Protein AF-A0A2N3PKY1-F1 (afdb_monomer)

Sequence (83 aa):
MKQKIKKLSYKIPLKSSLFKKGSIEVSTFDIPGQSGKDKGAISIKVSVDDTLRDTTQNEQFIMIPRKQIKALRKALKKISKKL

Organism: NCBI:txid157268

Nearest PDB structures (foldseek):
  7o5y-assembly1_B  TM=5.604E-01  e=8.584E-01  Streptococcus sanguinis
  6xzr-assembly1_DP1  TM=3.294E-01  e=5.726E+00  Influenza C virus (C/Johannesburg/1/66)

Secondary structure (DSSP, 8-state):
-------SEEEEEE--SS-S-EEEEEEEEEPTT--GGGSEEEEEEEEE---SS-TTSSEEEEEEETTTHHHHHHHHHHHTTT-

Foldseek 3Di:
DDPPPDPQKDKDWDDDPQAPTKIWIKGKDFDPPDDDPFRIKIKIWIATDDPDPDPPPRIDIDIGTPVCVVVVVVVVVVVVVVD

Solvent-accessible surface area (backbone atoms only — not comparable to full-atom values): 5064 Å² total; per-residue (Å²): 133,86,80,78,78,74,75,54,58,50,76,46,78,49,86,56,96,89,39,90,44,32,33,40,38,39,33,57,48,73,47,86,96,51,70,74,92,60,16,37,30,35,40,41,36,40,41,45,53,68,94,63,90,64,93,86,63,46,63,46,79,44,80,42,51,49,79,49,50,65,56,51,53,55,5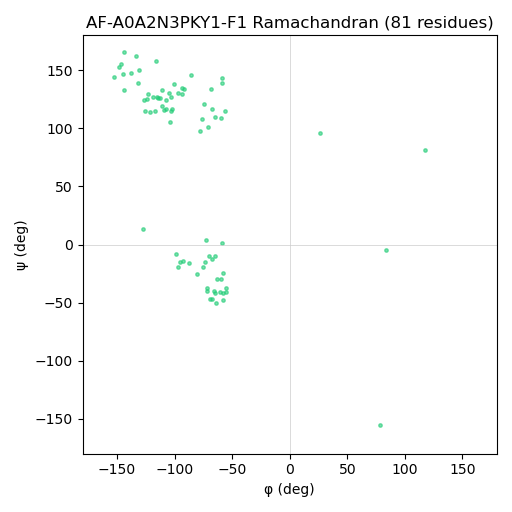3,51,56,56,52,68,72,73,108

pLDDT: mean 76.28, std 13.43, range [43.88, 93.5]

Mean predicted aligned error: 9.86 Å

Structure (mmCIF, N/CA/C/O backbone):
data_AF-A0A2N3PKY1-F1
#
_entry.id   AF-A0A2N3PKY1-F1
#
loop_
_atom_site.group_PDB
_atom_site.id
_atom_site.type_symbol
_atom_site.label_atom_id
_atom_site.label_alt_id
_atom_site.label_comp_id
_atom_site.label_asym_id
_atom_site.label_entity_id
_atom_site.label_seq_id
_atom_site.pdbx_PDB_ins_code
_atom_site.Cartn_x
_atom_site.Cartn_y
_atom_site.Cartn_z
_atom_site.occupancy
_atom_site.B_iso_or_equiv
_atom_site.auth_seq_id
_atom_site.auth_comp_id
_atom_site.auth_asym_id
_atom_site.auth_atom_id
_atom_site.pdbx_PDB_model_num
ATOM 1 N N . MET A 1 1 ? -5.448 -26.816 19.293 1.00 43.88 1 MET A N 1
ATOM 2 C CA . MET A 1 1 ? -5.936 -25.646 18.522 1.00 43.88 1 MET A CA 1
ATOM 3 C C . MET A 1 1 ? -4.818 -25.147 17.609 1.00 43.88 1 MET A C 1
ATOM 5 O O . MET A 1 1 ? -3.745 -24.857 18.115 1.00 43.88 1 MET A O 1
ATOM 9 N N . LYS A 1 2 ? -5.011 -25.087 16.281 1.00 47.91 2 LYS A N 1
ATOM 10 C CA . LYS A 1 2 ? -3.983 -24.570 15.352 1.00 47.91 2 LYS A CA 1
ATOM 11 C C . LYS A 1 2 ? -3.946 -23.038 15.445 1.00 47.91 2 LYS A C 1
ATOM 13 O O . LYS A 1 2 ? -4.881 -22.384 14.985 1.00 47.91 2 LYS A O 1
ATOM 18 N N . GLN A 1 3 ? -2.900 -22.461 16.039 1.00 46.91 3 GLN A N 1
ATOM 19 C CA . GLN A 1 3 ? -2.675 -21.015 15.981 1.00 46.91 3 GLN A CA 1
ATOM 20 C C . GLN A 1 3 ? -2.391 -20.625 14.523 1.00 46.91 3 GLN A C 1
ATOM 22 O O . GLN A 1 3 ? -1.357 -20.973 13.958 1.00 46.91 3 GLN A O 1
ATOM 27 N N . LYS A 1 4 ? -3.333 -19.924 13.882 1.00 49.22 4 LYS A N 1
ATOM 28 C CA . LYS A 1 4 ? -3.086 -19.287 12.584 1.00 49.22 4 LYS A CA 1
ATOM 29 C C . LYS A 1 4 ? -2.144 -18.113 12.829 1.00 49.22 4 LYS A C 1
ATOM 31 O O . LYS A 1 4 ? -2.589 -17.063 13.289 1.00 49.22 4 LYS A O 1
ATOM 36 N N . ILE A 1 5 ? -0.860 -18.291 12.528 1.00 52.03 5 ILE A N 1
ATOM 37 C CA . ILE A 1 5 ? 0.106 -17.192 12.502 1.00 52.03 5 ILE A CA 1
ATOM 38 C C . ILE A 1 5 ? -0.402 -16.188 11.462 1.00 52.03 5 ILE A C 1
ATOM 40 O O . ILE A 1 5 ? -0.427 -16.471 10.262 1.00 52.03 5 ILE A O 1
ATOM 44 N N . LYS A 1 6 ? -0.889 -15.029 11.918 1.00 55.97 6 LYS A N 1
ATOM 45 C CA . LYS A 1 6 ? -1.252 -13.932 11.018 1.00 55.97 6 LYS A CA 1
ATOM 46 C C . LYS A 1 6 ? 0.049 -13.422 10.409 1.00 55.97 6 LYS A C 1
ATOM 48 O O . LYS A 1 6 ? 0.907 -12.943 11.142 1.00 55.97 6 LYS A O 1
ATOM 53 N N . LYS A 1 7 ? 0.206 -13.546 9.089 1.00 58.28 7 LYS A N 1
ATOM 54 C CA . LYS A 1 7 ? 1.343 -12.949 8.377 1.00 58.28 7 LYS A CA 1
ATOM 55 C C . LYS A 1 7 ? 1.355 -11.443 8.660 1.00 58.28 7 LYS A C 1
ATOM 57 O O . LYS A 1 7 ? 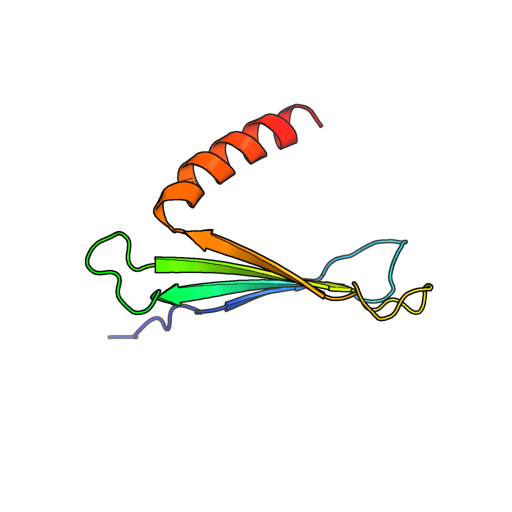0.407 -10.749 8.303 1.00 58.28 7 LYS A O 1
ATOM 62 N N . LEU A 1 8 ? 2.399 -10.983 9.346 1.00 69.31 8 LEU A N 1
ATOM 63 C CA . LEU A 1 8 ? 2.610 -9.580 9.721 1.00 69.31 8 LEU A CA 1
ATOM 64 C C . LEU A 1 8 ? 3.060 -8.724 8.531 1.00 69.31 8 LEU A C 1
ATOM 66 O O . LEU A 1 8 ? 2.898 -7.507 8.565 1.00 69.31 8 LEU A O 1
ATOM 70 N N . SER A 1 9 ? 3.571 -9.363 7.476 1.00 78.50 9 SER A N 1
ATOM 71 C CA . SER A 1 9 ? 3.930 -8.732 6.212 1.00 78.50 9 SER A CA 1
ATOM 72 C C . SER A 1 9 ? 3.492 -9.574 5.012 1.00 78.50 9 SER A C 1
ATOM 74 O O . SER A 1 9 ? 3.429 -10.808 5.065 1.00 78.50 9 SER A O 1
ATOM 76 N N . TYR A 1 10 ? 3.152 -8.896 3.918 1.00 83.31 10 TYR A N 1
ATOM 77 C CA . TYR A 1 10 ? 2.887 -9.498 2.619 1.00 83.31 10 TYR A CA 1
ATOM 78 C C . TYR A 1 10 ? 3.656 -8.752 1.531 1.00 83.31 10 TYR A C 1
ATOM 80 O O . TYR A 1 10 ? 3.715 -7.528 1.535 1.00 83.31 10 TYR A O 1
ATOM 88 N N . LYS A 1 11 ? 4.231 -9.495 0.583 1.00 85.38 11 LYS A N 1
ATOM 89 C CA . LYS A 1 11 ? 4.988 -8.945 -0.543 1.00 85.38 11 LYS A CA 1
ATOM 90 C C . LYS A 1 11 ? 4.260 -9.254 -1.847 1.00 85.38 11 LYS A C 1
ATOM 92 O O . LYS A 1 11 ? 3.935 -10.410 -2.109 1.00 85.38 11 LYS A O 1
ATOM 97 N N . ILE A 1 12 ? 3.990 -8.228 -2.645 1.00 86.19 12 ILE A N 1
ATOM 98 C CA . ILE A 1 12 ? 3.340 -8.313 -3.953 1.00 86.19 12 ILE A CA 1
ATOM 99 C C . ILE A 1 12 ? 4.397 -7.998 -5.013 1.00 86.19 12 ILE A C 1
ATOM 101 O O . ILE A 1 12 ? 4.902 -6.876 -5.024 1.00 86.19 12 ILE A O 1
ATOM 105 N N . PRO A 1 13 ? 4.757 -8.944 -5.896 1.00 85.75 13 PRO A N 1
ATOM 106 C CA . PRO A 1 13 ? 5.645 -8.646 -7.010 1.00 85.75 13 PRO A CA 1
ATOM 107 C C . PRO A 1 13 ? 4.932 -7.730 -8.010 1.00 85.75 13 PRO A C 1
ATOM 109 O O . PRO A 1 13 ? 3.783 -7.971 -8.383 1.00 85.75 13 PRO A O 1
ATOM 112 N N . LEU A 1 14 ? 5.625 -6.689 -8.453 1.00 82.75 14 LEU A N 1
ATOM 113 C CA . LEU A 1 14 ? 5.163 -5.802 -9.507 1.00 82.75 14 LEU A CA 1
ATOM 114 C C . LEU A 1 14 ? 5.670 -6.308 -10.855 1.00 82.75 14 LEU A C 1
ATOM 116 O O . LEU A 1 14 ? 6.843 -6.647 -11.002 1.00 82.75 14 LEU A O 1
ATOM 120 N N . LYS A 1 15 ? 4.773 -6.342 -11.840 1.00 78.50 15 LYS A N 1
ATOM 121 C CA . LYS A 1 15 ? 5.104 -6.620 -13.238 1.00 78.50 15 LYS A CA 1
ATOM 122 C C . LYS A 1 15 ? 4.906 -5.332 -14.025 1.00 78.50 15 LYS A C 1
ATOM 124 O O . LYS A 1 15 ? 3.799 -4.805 -14.049 1.00 78.50 15 LYS A O 1
ATOM 129 N N . SER A 1 16 ? 5.970 -4.830 -14.633 1.00 73.81 16 SER A N 1
ATOM 130 C CA . SER A 1 16 ? 5.953 -3.638 -15.478 1.00 73.81 16 SER A CA 1
ATOM 131 C C . SER A 1 16 ? 7.003 -3.791 -16.572 1.00 73.81 16 SER A C 1
ATOM 133 O O . SER A 1 16 ? 7.996 -4.486 -16.374 1.00 73.81 16 SER A O 1
ATOM 135 N N . SER A 1 17 ? 6.800 -3.141 -17.716 1.00 72.44 17 SER A N 1
ATOM 136 C CA . SER A 1 17 ? 7.839 -2.986 -18.741 1.00 72.44 17 SER A CA 1
ATOM 137 C C . SER A 1 17 ? 8.918 -1.976 -18.337 1.00 72.44 17 SER A C 1
ATOM 139 O O . SER A 1 17 ? 9.977 -1.946 -18.954 1.00 72.44 17 SER A O 1
ATOM 141 N N . LEU A 1 18 ? 8.656 -1.161 -17.308 1.00 70.12 18 LEU A N 1
ATOM 142 C CA . LEU A 1 18 ? 9.535 -0.073 -16.873 1.00 70.12 18 LEU A CA 1
ATOM 143 C C . LEU A 1 18 ? 10.705 -0.544 -15.995 1.00 70.12 18 LEU A C 1
ATOM 145 O O . LEU A 1 18 ? 11.736 0.113 -15.979 1.00 70.12 18 LEU A O 1
ATOM 149 N N . PHE A 1 19 ? 10.574 -1.680 -15.302 1.00 72.25 19 PHE A N 1
ATOM 150 C CA . PHE A 1 19 ? 11.597 -2.202 -14.390 1.00 72.25 19 PHE A CA 1
ATOM 151 C C . PHE A 1 19 ? 11.651 -3.731 -14.419 1.00 72.25 19 PHE A C 1
ATOM 153 O O . PHE A 1 19 ? 10.631 -4.403 -14.578 1.00 72.25 19 PHE A O 1
ATOM 160 N N . LYS A 1 20 ? 12.849 -4.306 -14.237 1.00 73.31 20 LYS A N 1
ATOM 161 C CA . LYS A 1 20 ? 13.056 -5.767 -14.315 1.00 73.31 20 LYS A CA 1
ATOM 162 C C . LYS A 1 20 ? 12.459 -6.509 -13.123 1.00 73.31 20 LYS A C 1
ATOM 164 O O . LYS A 1 20 ? 11.960 -7.624 -13.274 1.00 73.31 20 LYS A O 1
ATOM 169 N N . LYS A 1 21 ? 12.541 -5.912 -11.934 1.00 77.75 21 LYS A N 1
ATOM 170 C CA . LYS A 1 21 ? 11.985 -6.455 -10.696 1.00 77.75 21 LYS A CA 1
ATOM 171 C C . LYS A 1 21 ? 11.456 -5.305 -9.860 1.00 77.75 21 LYS A C 1
ATOM 173 O O . LYS A 1 21 ? 12.120 -4.296 -9.682 1.00 77.75 21 LYS A O 1
ATOM 178 N N . GLY A 1 22 ? 10.251 -5.465 -9.342 1.00 82.81 22 GLY A N 1
ATOM 179 C CA . GLY A 1 22 ? 9.683 -4.536 -8.383 1.00 82.81 22 GLY A CA 1
ATOM 180 C C . GLY A 1 22 ? 8.811 -5.295 -7.406 1.00 82.81 22 GLY A C 1
ATOM 181 O O . GLY A 1 22 ? 8.314 -6.386 -7.700 1.00 82.81 22 GLY A O 1
ATOM 182 N N . SER A 1 23 ? 8.628 -4.743 -6.220 1.00 87.56 23 SER A N 1
ATOM 183 C CA . SER A 1 23 ? 7.765 -5.338 -5.217 1.00 87.56 23 SER A CA 1
ATOM 184 C C . SER A 1 23 ? 7.196 -4.301 -4.271 1.00 87.56 23 SER A C 1
ATOM 186 O O . SER A 1 23 ? 7.883 -3.362 -3.883 1.00 87.56 23 SER A O 1
ATOM 188 N N . ILE A 1 24 ? 5.953 -4.527 -3.865 1.00 87.12 24 ILE A N 1
ATOM 189 C CA . ILE A 1 24 ? 5.315 -3.812 -2.770 1.00 87.12 24 ILE A CA 1
ATOM 190 C C . ILE A 1 24 ? 5.326 -4.734 -1.561 1.00 87.12 24 ILE A C 1
ATOM 192 O O . ILE A 1 24 ? 4.696 -5.788 -1.582 1.00 87.12 24 ILE A O 1
ATOM 196 N N . GLU A 1 25 ? 6.016 -4.347 -0.503 1.00 88.00 25 GLU A N 1
ATOM 197 C CA . GLU A 1 25 ? 5.886 -4.973 0.801 1.00 88.00 25 GLU A CA 1
ATOM 198 C C . GLU A 1 25 ? 4.920 -4.164 1.657 1.00 88.00 25 GLU A C 1
ATOM 200 O O . GLU A 1 25 ? 5.027 -2.946 1.770 1.00 88.00 25 GLU A O 1
ATOM 205 N N . VAL A 1 26 ? 3.957 -4.843 2.264 1.00 87.00 26 VAL A N 1
ATOM 206 C CA . VAL A 1 26 ? 3.018 -4.228 3.186 1.00 87.00 26 VAL A CA 1
ATOM 207 C C . VAL A 1 26 ? 3.081 -4.958 4.505 1.00 87.00 26 VAL A C 1
ATOM 209 O O . VAL A 1 26 ? 2.897 -6.173 4.559 1.00 87.00 26 VAL A O 1
ATOM 212 N N . SER A 1 27 ? 3.313 -4.215 5.573 1.00 87.25 27 SER A N 1
ATOM 213 C CA . SER A 1 27 ? 3.467 -4.753 6.917 1.00 87.25 27 SER A CA 1
ATOM 214 C C . SER A 1 27 ? 2.607 -3.994 7.913 1.00 87.25 27 SER A C 1
ATOM 216 O O . SER A 1 27 ? 2.281 -2.826 7.722 1.00 87.25 27 SER A O 1
ATOM 218 N N . THR A 1 28 ? 2.177 -4.683 8.966 1.00 85.38 28 THR A N 1
ATOM 219 C CA . THR A 1 28 ? 1.398 -4.085 10.052 1.00 85.38 28 THR A CA 1
ATOM 220 C C . THR A 1 28 ? 2.228 -4.049 11.319 1.00 85.38 28 THR A C 1
ATOM 222 O O . THR A 1 28 ? 2.796 -5.073 11.694 1.00 85.38 28 THR A O 1
ATOM 225 N N . PHE A 1 29 ? 2.246 -2.914 12.005 1.00 83.62 29 PHE A N 1
ATOM 226 C CA . PHE A 1 29 ? 2.982 -2.750 13.253 1.00 83.62 29 PHE A CA 1
ATOM 227 C C . PHE A 1 29 ? 2.228 -1.845 14.224 1.00 83.62 29 PHE A C 1
ATOM 229 O O . PHE A 1 29 ? 1.283 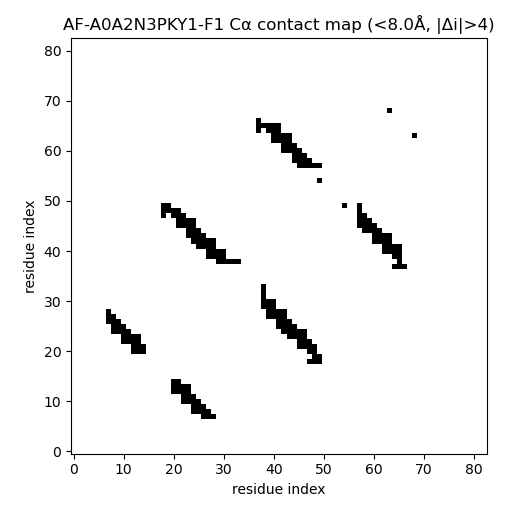-1.151 13.844 1.00 83.62 29 PHE A O 1
ATOM 236 N N . ASP A 1 30 ? 2.653 -1.875 15.481 1.00 84.25 30 ASP A N 1
ATOM 237 C CA . ASP A 1 30 ? 2.138 -1.006 16.529 1.00 84.25 30 ASP A CA 1
ATOM 238 C C . ASP A 1 30 ? 3.025 0.244 16.650 1.00 84.25 30 ASP A C 1
ATOM 240 O O . ASP A 1 30 ? 4.244 0.133 16.763 1.00 84.25 30 ASP A O 1
ATOM 244 N N . ILE A 1 31 ? 2.421 1.433 16.639 1.00 80.06 31 ILE A N 1
ATOM 245 C CA . ILE A 1 31 ? 3.089 2.714 16.869 1.00 80.06 31 ILE A CA 1
ATOM 246 C C . ILE A 1 31 ? 3.402 2.835 18.372 1.00 80.06 31 ILE A C 1
ATOM 248 O O . ILE A 1 31 ? 2.472 2.818 19.191 1.00 80.06 31 ILE A O 1
ATOM 252 N N . PRO A 1 32 ? 4.682 2.987 18.761 1.00 74.94 32 PRO A N 1
ATOM 253 C CA . PRO A 1 32 ? 5.064 3.221 20.150 1.00 74.94 32 PRO A CA 1
ATOM 254 C C . PRO A 1 32 ? 4.403 4.491 20.703 1.00 74.94 32 PRO A C 1
ATOM 256 O O . PRO A 1 32 ? 4.312 5.502 20.013 1.00 74.94 32 PRO A O 1
ATOM 259 N N . GLY A 1 33 ? 3.931 4.447 21.949 1.00 75.94 33 GLY A N 1
ATOM 260 C CA . GLY A 1 33 ? 3.303 5.600 22.609 1.00 75.94 33 GLY A CA 1
ATOM 261 C C . GLY A 1 33 ? 1.816 5.816 22.301 1.00 75.94 33 GLY A C 1
ATOM 262 O O . GLY A 1 33 ? 1.198 6.670 22.929 1.00 75.94 33 GLY A O 1
ATOM 263 N N . GLN A 1 34 ? 1.204 5.030 21.405 1.00 73.94 34 GLN A N 1
ATOM 264 C CA . GLN A 1 34 ? -0.253 5.028 21.215 1.00 73.94 34 GLN A CA 1
ATOM 265 C C . GLN A 1 34 ? -0.916 3.836 21.915 1.00 73.94 34 GLN A C 1
ATOM 267 O O . GLN A 1 34 ? -0.428 2.706 21.872 1.00 73.94 34 GLN A O 1
ATOM 272 N N . SER A 1 35 ? -2.060 4.082 22.555 1.00 70.81 35 SER A N 1
ATOM 273 C CA . SER A 1 35 ? -2.869 3.068 23.235 1.00 70.81 35 SER A CA 1
ATOM 274 C C . SER A 1 35 ? -4.245 2.913 22.569 1.00 70.81 35 SER A C 1
ATOM 276 O O . SER A 1 35 ? -4.721 3.781 21.839 1.00 70.81 35 SER A O 1
ATOM 278 N N . GLY A 1 36 ? -4.888 1.760 22.768 1.00 72.31 36 GLY A N 1
ATOM 279 C CA . GLY A 1 36 ? -6.221 1.480 22.222 1.00 72.31 36 GLY A CA 1
ATOM 280 C C . GLY A 1 36 ? -6.247 1.097 20.733 1.00 72.31 36 GLY A C 1
ATOM 281 O O . GLY A 1 36 ? -5.281 0.571 20.183 1.00 72.31 36 GLY A O 1
ATOM 282 N N . LYS A 1 37 ? -7.391 1.324 20.065 1.00 66.75 37 LYS A N 1
ATOM 283 C CA . LYS A 1 37 ? -7.645 0.924 18.656 1.00 66.75 37 LYS A CA 1
ATOM 284 C C . LYS A 1 37 ? -6.755 1.645 17.634 1.00 66.75 37 LYS A C 1
ATOM 286 O O . LYS A 1 37 ? -6.717 1.262 16.462 1.00 66.75 37 LYS A O 1
ATOM 291 N N . ASP A 1 38 ? -6.040 2.654 18.103 1.00 67.62 38 ASP A N 1
ATOM 292 C CA . ASP A 1 38 ? -5.276 3.608 17.312 1.00 67.62 38 ASP A CA 1
ATOM 293 C C . ASP A 1 38 ? -3.810 3.213 17.194 1.00 67.62 38 ASP A C 1
ATOM 295 O O . ASP A 1 38 ? -3.118 3.665 16.291 1.00 67.62 38 ASP A O 1
ATOM 299 N N . LYS A 1 39 ? -3.387 2.275 18.046 1.00 80.44 39 LYS A N 1
ATOM 300 C CA . LYS A 1 39 ? -2.025 1.768 18.148 1.00 80.44 39 LYS A CA 1
ATOM 301 C C . LYS A 1 39 ? -1.486 1.176 16.846 1.00 80.44 39 LYS A C 1
ATOM 303 O O . LYS A 1 39 ? -0.284 1.157 16.662 1.00 80.44 39 LYS A O 1
ATOM 308 N N . GLY A 1 40 ? -2.331 0.702 15.932 1.00 83.50 40 GLY A N 1
ATOM 309 C CA . GLY A 1 40 ? -1.862 0.057 14.703 1.00 83.50 40 GLY A CA 1
ATOM 310 C C . GLY A 1 40 ? -1.547 1.029 13.561 1.00 83.50 40 GLY A C 1
ATOM 311 O O . GLY A 1 40 ? -2.289 1.981 13.313 1.00 83.50 40 GLY A O 1
ATOM 312 N N . ALA A 1 41 ? -0.536 0.698 12.767 1.00 85.75 41 ALA A N 1
ATOM 313 C CA . ALA A 1 41 ? -0.252 1.288 11.465 1.00 85.75 41 ALA A CA 1
ATOM 314 C C . ALA A 1 41 ? 0.040 0.214 10.414 1.00 85.75 41 ALA A C 1
ATOM 316 O O . ALA A 1 41 ? 0.307 -0.949 10.726 1.00 85.75 41 ALA A O 1
ATOM 317 N N . ILE A 1 42 ? -0.051 0.623 9.151 1.00 87.62 42 ILE A N 1
ATOM 318 C CA . ILE A 1 42 ? 0.398 -0.152 8.001 1.00 87.62 42 ILE A CA 1
ATOM 319 C C . ILE A 1 42 ? 1.548 0.599 7.346 1.00 87.62 42 ILE A C 1
ATOM 321 O O . ILE A 1 42 ? 1.394 1.767 6.998 1.00 87.62 42 ILE A O 1
ATOM 325 N N . SER A 1 43 ? 2.669 -0.075 7.143 1.00 87.44 43 SER A N 1
ATOM 326 C CA . SER A 1 43 ? 3.743 0.376 6.262 1.00 87.44 43 SER A CA 1
ATOM 327 C C . SER A 1 43 ? 3.557 -0.221 4.880 1.00 87.44 43 SER A C 1
ATOM 329 O O . SER A 1 43 ? 3.296 -1.414 4.750 1.00 87.44 43 SER A O 1
ATOM 331 N N . ILE A 1 44 ? 3.707 0.609 3.855 1.00 88.50 44 ILE A N 1
ATOM 332 C CA . ILE A 1 44 ? 3.797 0.210 2.455 1.00 88.50 44 ILE A CA 1
ATOM 333 C C . ILE A 1 44 ? 5.184 0.629 1.980 1.00 88.50 44 ILE A C 1
ATOM 335 O O . ILE A 1 44 ? 5.490 1.819 1.942 1.00 88.50 44 ILE A O 1
ATOM 339 N N . LYS A 1 45 ? 6.017 -0.349 1.642 1.00 87.62 45 LYS A N 1
ATOM 340 C CA . LYS A 1 45 ? 7.325 -0.152 1.031 1.00 87.62 45 LYS A CA 1
ATOM 341 C C . LYS A 1 45 ? 7.245 -0.573 -0.429 1.00 87.62 45 LYS A C 1
ATOM 343 O O . LYS A 1 45 ? 6.851 -1.698 -0.722 1.00 87.62 45 LYS A O 1
ATOM 348 N N . VAL A 1 46 ? 7.604 0.321 -1.337 1.00 85.56 46 VAL A N 1
ATOM 349 C CA . VAL A 1 46 ? 7.725 0.027 -2.765 1.00 85.56 46 VAL A CA 1
ATOM 350 C C . VAL A 1 46 ? 9.208 0.003 -3.088 1.00 85.56 46 VAL A C 1
ATOM 352 O O . VAL A 1 46 ? 9.872 1.021 -2.937 1.00 85.56 46 VAL A O 1
ATOM 355 N N . SER A 1 47 ? 9.710 -1.157 -3.499 1.00 84.62 47 SER A N 1
ATOM 356 C CA . SER A 1 47 ? 11.084 -1.329 -3.968 1.00 84.62 47 SER A CA 1
ATOM 357 C C . SER A 1 47 ? 11.049 -1.649 -5.454 1.00 84.62 47 SER A C 1
ATOM 359 O O . SER A 1 47 ? 10.361 -2.591 -5.862 1.00 84.62 47 SER A O 1
ATOM 361 N N . VAL A 1 48 ? 11.786 -0.884 -6.248 1.00 83.00 48 VAL A N 1
ATOM 362 C CA . VAL A 1 48 ? 11.952 -1.105 -7.685 1.00 83.00 48 VAL A CA 1
ATOM 363 C C . VAL A 1 48 ? 13.443 -1.235 -7.980 1.00 83.00 48 VAL A C 1
ATOM 365 O O . VAL A 1 48 ? 14.238 -0.412 -7.537 1.00 83.00 48 VAL A O 1
ATOM 368 N N . ASP A 1 49 ? 13.830 -2.289 -8.696 1.0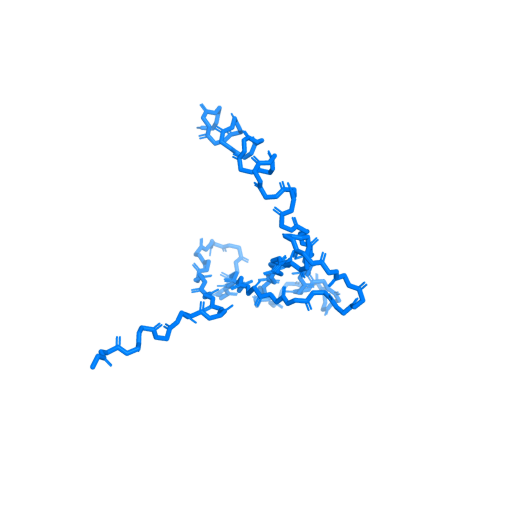0 73.31 49 ASP A N 1
ATOM 369 C CA . ASP A 1 49 ? 15.188 -2.429 -9.214 1.00 73.31 49 ASP A CA 1
ATOM 370 C C . ASP A 1 49 ? 15.310 -1.542 -10.452 1.00 73.31 49 ASP A C 1
ATOM 372 O O . ASP A 1 49 ? 14.931 -1.958 -11.552 1.00 73.31 49 ASP A O 1
ATOM 376 N N . ASP A 1 50 ? 15.861 -0.342 -10.280 1.00 64.81 50 ASP A N 1
ATOM 377 C CA . ASP A 1 50 ? 16.206 0.519 -11.403 1.00 64.81 50 ASP A CA 1
ATOM 378 C C . ASP A 1 50 ? 17.710 0.504 -11.684 1.00 64.81 50 ASP A C 1
ATOM 380 O O . ASP A 1 50 ? 18.543 1.005 -10.932 1.00 64.81 50 ASP A O 1
ATOM 384 N N . THR A 1 51 ? 18.039 -0.031 -12.863 1.00 57.38 51 THR A N 1
ATOM 385 C CA . THR A 1 51 ? 19.224 0.341 -13.650 1.00 57.38 51 THR A CA 1
ATOM 386 C C . THR A 1 51 ? 19.072 1.731 -14.297 1.00 57.38 51 THR A C 1
ATOM 388 O O . THR A 1 51 ? 19.923 2.140 -15.083 1.00 57.38 51 THR A O 1
ATOM 391 N N . LEU A 1 52 ? 17.978 2.450 -14.026 1.00 56.69 52 LEU A N 1
ATOM 392 C CA . LEU A 1 52 ? 17.641 3.741 -14.615 1.00 56.69 52 LEU A CA 1
ATOM 393 C C . LEU A 1 52 ? 17.902 4.864 -13.603 1.00 56.69 52 LEU A C 1
ATOM 395 O O . LEU A 1 52 ? 17.165 5.029 -12.646 1.00 56.69 52 LEU A O 1
ATOM 399 N N . ARG A 1 53 ? 19.002 5.589 -13.851 1.00 51.72 53 ARG A N 1
ATOM 400 C CA . ARG A 1 53 ? 19.289 6.991 -13.490 1.00 51.72 53 ARG A CA 1
ATOM 401 C C . ARG A 1 53 ? 18.547 7.528 -12.252 1.00 51.72 53 ARG A C 1
ATOM 403 O O . ARG A 1 53 ? 17.442 8.033 -12.381 1.00 51.72 53 ARG A O 1
ATOM 410 N N . ASP A 1 54 ? 19.253 7.468 -11.123 1.00 51.88 54 ASP A N 1
ATOM 411 C CA . ASP A 1 54 ? 19.034 8.152 -9.834 1.00 51.88 54 ASP A CA 1
ATOM 412 C C . ASP A 1 54 ? 18.767 7.183 -8.677 1.00 51.88 54 ASP A C 1
ATOM 414 O O . ASP A 1 54 ? 17.657 6.945 -8.212 1.00 51.88 54 ASP A O 1
ATOM 418 N N . THR A 1 55 ? 19.872 6.644 -8.163 1.00 53.25 55 THR A N 1
ATOM 419 C CA . THR A 1 55 ? 19.997 5.684 -7.05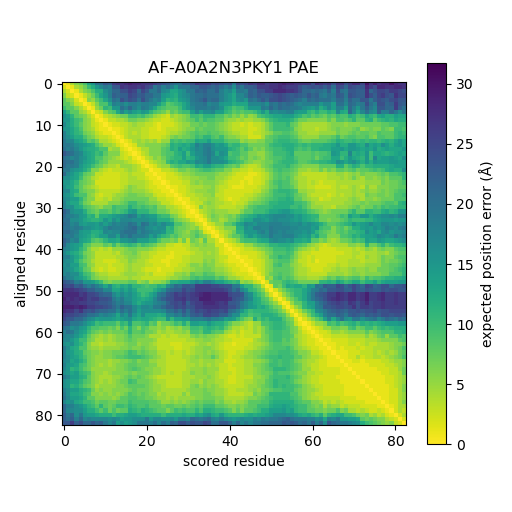5 1.00 53.25 55 THR A CA 1
ATOM 420 C C . THR A 1 55 ? 19.431 6.149 -5.705 1.00 53.25 55 THR A C 1
ATOM 422 O O . THR A 1 55 ? 19.514 5.409 -4.727 1.00 53.25 55 THR A O 1
ATOM 425 N N . THR A 1 56 ? 18.844 7.341 -5.611 1.00 53.00 56 THR A N 1
ATOM 426 C CA . THR A 1 56 ? 18.361 7.933 -4.356 1.00 53.00 56 THR A CA 1
ATOM 427 C C . THR A 1 56 ? 16.858 7.774 -4.104 1.00 53.00 56 THR A C 1
ATOM 429 O O . THR A 1 56 ? 16.427 8.069 -2.992 1.00 53.00 56 THR A O 1
ATOM 432 N N . GLN A 1 57 ? 16.050 7.274 -5.056 1.00 56.94 57 GLN A N 1
ATOM 433 C CA 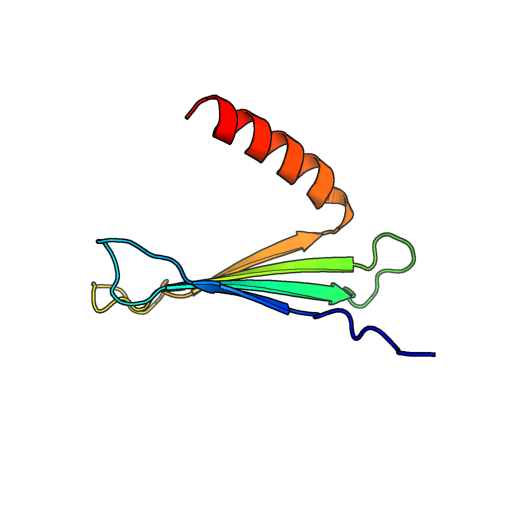. GLN A 1 57 ? 14.582 7.163 -4.888 1.00 56.94 57 GLN A CA 1
ATOM 434 C C . GLN A 1 57 ? 13.976 5.771 -5.158 1.00 56.94 57 GLN A C 1
ATOM 436 O O . GLN A 1 57 ? 12.754 5.631 -5.218 1.00 56.94 57 GLN A O 1
ATOM 441 N N . ASN A 1 58 ? 14.800 4.725 -5.257 1.00 63.59 58 ASN A N 1
ATOM 442 C CA . ASN A 1 58 ? 14.347 3.368 -5.616 1.00 63.59 58 ASN A CA 1
ATOM 443 C C . ASN A 1 58 ? 13.506 2.671 -4.531 1.00 63.59 58 ASN A C 1
ATOM 445 O 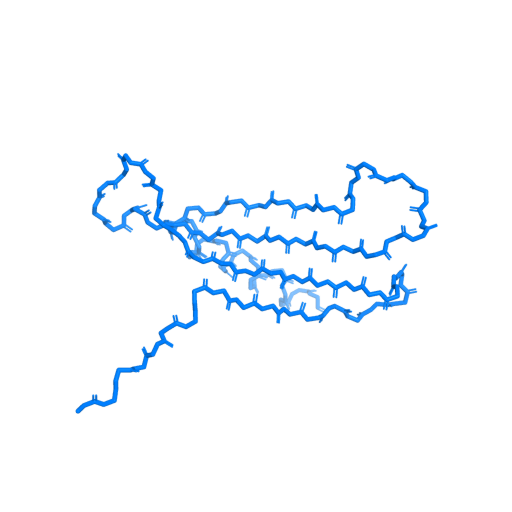O . ASN A 1 58 ? 12.908 1.618 -4.774 1.00 63.59 58 ASN A O 1
ATOM 449 N N . GLU A 1 59 ? 13.452 3.256 -3.332 1.00 66.25 59 GLU A N 1
ATOM 450 C CA . GLU A 1 59 ? 12.614 2.795 -2.236 1.00 66.25 59 GLU A CA 1
ATOM 451 C C . GLU A 1 59 ? 11.722 3.927 -1.728 1.00 66.25 59 GLU A C 1
ATOM 453 O O . GLU A 1 59 ? 12.193 4.911 -1.160 1.00 66.25 59 GLU A O 1
ATOM 458 N N . GLN A 1 60 ? 10.410 3.765 -1.892 1.00 76.75 60 GLN A N 1
ATOM 459 C CA . GLN A 1 60 ? 9.425 4.660 -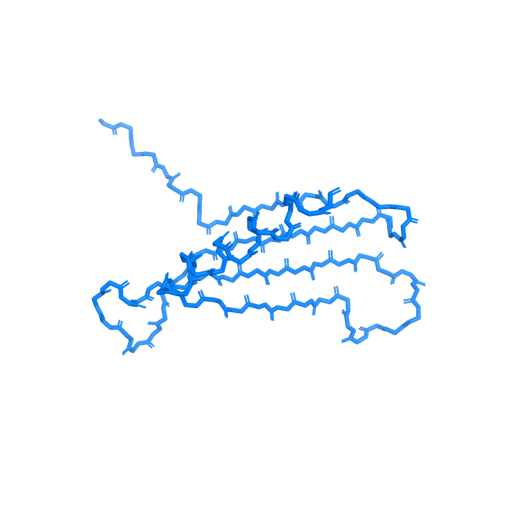1.294 1.00 76.75 60 GLN A CA 1
ATOM 460 C C . GLN A 1 60 ? 8.763 3.978 -0.106 1.00 76.75 60 GLN A C 1
ATOM 462 O O . GLN A 1 60 ? 8.290 2.843 -0.201 1.00 76.75 60 GLN A O 1
ATOM 467 N N . PHE A 1 61 ? 8.711 4.688 1.017 1.00 81.31 61 PHE A N 1
ATOM 468 C CA . PHE A 1 61 ? 8.100 4.212 2.249 1.00 81.31 61 PHE A CA 1
ATOM 469 C C . PHE A 1 61 ? 6.936 5.114 2.648 1.00 81.31 61 PHE A C 1
ATOM 471 O O . PHE A 1 61 ? 7.085 6.326 2.778 1.00 81.31 61 PHE A O 1
ATOM 478 N N . ILE A 1 62 ? 5.774 4.507 2.875 1.00 86.12 62 ILE A N 1
ATOM 479 C CA . ILE A 1 62 ? 4.562 5.203 3.296 1.00 86.12 62 ILE A CA 1
ATOM 480 C C . ILE A 1 62 ? 4.037 4.530 4.559 1.00 86.12 62 ILE A C 1
ATOM 482 O O . ILE A 1 62 ? 3.753 3.332 4.567 1.00 86.12 62 ILE A O 1
ATOM 486 N N . MET A 1 63 ? 3.854 5.314 5.617 1.00 86.50 63 MET A N 1
ATOM 487 C CA . MET A 1 63 ? 3.210 4.870 6.850 1.00 86.50 63 MET A CA 1
ATOM 488 C C . MET A 1 63 ? 1.775 5.393 6.910 1.00 86.50 63 MET A C 1
ATOM 490 O O . MET A 1 63 ? 1.533 6.591 6.795 1.00 86.50 63 MET A O 1
ATOM 494 N N . ILE A 1 64 ? 0.815 4.495 7.123 1.00 87.50 64 ILE A N 1
ATOM 495 C CA . ILE A 1 64 ? -0.613 4.809 7.175 1.00 87.50 64 ILE A CA 1
ATOM 496 C C . ILE A 1 64 ? -1.170 4.378 8.536 1.00 87.50 64 ILE A C 1
ATOM 498 O O . ILE A 1 64 ? -1.258 3.177 8.815 1.00 87.50 64 ILE A O 1
ATOM 502 N N . PRO A 1 65 ? -1.618 5.321 9.380 1.00 87.62 65 PRO A N 1
ATOM 503 C CA . PRO A 1 65 ? -2.309 4.999 10.621 1.00 87.62 65 PRO A CA 1
ATOM 504 C C . PRO A 1 65 ? -3.579 4.183 10.366 1.00 87.62 65 PRO A C 1
ATOM 506 O O . PRO A 1 65 ? -4.339 4.451 9.428 1.00 87.62 65 PRO A O 1
ATOM 509 N N . ARG A 1 66 ? -3.891 3.224 11.244 1.00 84.56 66 ARG A N 1
ATOM 510 C CA . ARG A 1 66 ? -5.029 2.311 11.046 1.00 84.56 66 ARG A CA 1
ATOM 511 C C . ARG A 1 66 ? -6.379 3.023 10.939 1.00 84.56 66 ARG A C 1
ATOM 513 O O . ARG A 1 66 ? -7.247 2.568 10.191 1.00 84.56 66 ARG A O 1
ATOM 520 N N . LYS A 1 67 ? -6.526 4.181 11.595 1.00 85.19 67 LYS A N 1
ATOM 521 C CA . LYS A 1 67 ? -7.692 5.077 11.471 1.00 85.19 67 LYS A CA 1
ATOM 522 C C . LYS A 1 67 ? -7.974 5.502 10.028 1.00 85.19 67 LYS A C 1
ATOM 524 O O . LYS A 1 67 ? -9.131 5.607 9.628 1.00 85.19 67 LYS A O 1
ATOM 529 N N . GLN A 1 68 ? -6.925 5.733 9.242 1.00 87.69 68 GLN A N 1
ATOM 530 C CA . GLN A 1 68 ? -7.026 6.312 7.904 1.00 87.69 68 GLN A CA 1
ATOM 531 C C . GLN A 1 68 ? -7.248 5.260 6.809 1.00 87.69 68 GLN A C 1
ATOM 533 O O . GLN A 1 68 ? -7.733 5.595 5.729 1.00 87.69 68 GLN A O 1
ATOM 538 N N . ILE A 1 69 ? -7.009 3.971 7.085 1.00 87.25 69 ILE A N 1
ATOM 539 C CA . ILE A 1 69 ? -7.144 2.884 6.095 1.00 87.25 69 ILE A CA 1
ATOM 540 C C . ILE A 1 69 ? -8.537 2.855 5.459 1.00 87.25 69 ILE A C 1
ATOM 542 O O . ILE A 1 69 ? -8.675 2.636 4.255 1.00 87.25 69 ILE A O 1
ATOM 546 N N . LYS A 1 70 ? -9.597 3.065 6.252 1.00 88.75 70 LYS A N 1
ATOM 547 C CA . LYS A 1 70 ? -10.975 3.038 5.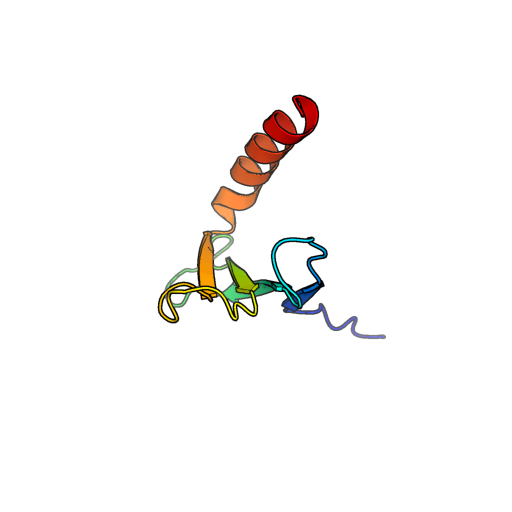733 1.00 88.75 70 LYS A CA 1
ATOM 548 C C . LYS A 1 70 ? -11.222 4.185 4.752 1.00 88.75 70 LYS A C 1
ATOM 550 O O . LYS A 1 70 ? -11.887 3.973 3.738 1.00 88.75 70 LYS A O 1
ATOM 555 N N . ALA A 1 71 ? -10.690 5.372 5.044 1.00 89.62 71 ALA A N 1
ATOM 556 C CA . ALA A 1 71 ? -10.776 6.530 4.161 1.00 89.62 71 ALA A CA 1
ATOM 557 C C . ALA A 1 71 ? -9.965 6.297 2.879 1.00 89.62 71 ALA A C 1
ATOM 559 O O . ALA A 1 71 ? -10.512 6.438 1.785 1.00 89.62 71 ALA A O 1
ATOM 560 N N . LEU A 1 72 ? -8.727 5.812 3.010 1.00 89.75 72 LEU A N 1
ATOM 561 C CA . LEU A 1 72 ? -7.863 5.478 1.879 1.00 89.75 72 LEU A CA 1
ATOM 562 C C . LEU A 1 72 ? -8.512 4.442 0.951 1.00 89.75 72 LEU A C 1
ATOM 564 O O . LEU A 1 72 ? -8.611 4.663 -0.251 1.00 89.75 72 LEU A O 1
ATOM 568 N N . ARG A 1 73 ? -9.053 3.347 1.500 1.00 90.25 73 ARG A N 1
ATOM 569 C CA . ARG A 1 73 ? -9.760 2.325 0.709 1.00 90.25 73 ARG A CA 1
ATOM 570 C C . ARG A 1 73 ? -10.937 2.916 -0.067 1.00 90.25 73 ARG A C 1
ATOM 572 O O . ARG A 1 73 ? -11.157 2.543 -1.216 1.00 90.25 73 ARG A O 1
ATOM 579 N N . LYS A 1 74 ? -11.714 3.815 0.550 1.00 93.50 74 LYS A N 1
ATOM 580 C CA . LYS A 1 74 ? -12.833 4.490 -0.127 1.00 93.50 74 LYS A CA 1
ATOM 581 C C . LYS A 1 74 ? -12.343 5.390 -1.262 1.00 93.50 74 LYS A C 1
ATOM 583 O O . LYS A 1 74 ? -12.965 5.380 -2.320 1.00 93.50 74 LYS A O 1
ATOM 588 N N . ALA A 1 75 ? -11.259 6.136 -1.053 1.00 90.38 75 ALA A N 1
ATOM 589 C CA . ALA A 1 75 ? -10.665 6.994 -2.075 1.00 90.38 75 ALA A CA 1
ATOM 590 C C . ALA A 1 75 ? -10.140 6.169 -3.261 1.00 90.38 75 ALA A C 1
ATOM 592 O O . ALA A 1 75 ? -10.556 6.396 -4.395 1.00 90.38 75 ALA A O 1
ATOM 593 N N . LEU A 1 76 ? -9.340 5.132 -2.993 1.00 88.88 76 LEU A N 1
ATOM 594 C CA . LEU A 1 76 ? -8.798 4.243 -4.025 1.00 88.88 76 LEU A CA 1
ATOM 595 C C . LEU A 1 76 ? -9.900 3.532 -4.818 1.00 88.88 76 LEU A C 1
ATOM 597 O O . LEU A 1 76 ? -9.831 3.480 -6.039 1.00 88.88 76 LEU A O 1
ATOM 601 N N . LYS A 1 77 ? -10.968 3.063 -4.154 1.00 92.38 77 LYS A N 1
ATOM 602 C CA . LYS A 1 77 ? -12.111 2.423 -4.830 1.00 92.38 77 LYS A CA 1
ATOM 603 C C . LYS A 1 77 ? -12.850 3.369 -5.784 1.00 92.38 77 LYS A C 1
ATOM 605 O O . LYS A 1 77 ? -13.461 2.906 -6.741 1.00 92.38 77 LYS A O 1
ATOM 610 N N . LYS A 1 78 ? -12.857 4.679 -5.513 1.00 91.81 78 LYS A N 1
ATOM 611 C CA . LYS A 1 78 ? -13.442 5.667 -6.434 1.00 91.81 78 LYS A CA 1
ATOM 612 C C . LYS A 1 78 ? -12.568 5.853 -7.673 1.00 91.81 78 LYS A C 1
ATOM 614 O O . LYS A 1 78 ? -13.113 5.967 -8.762 1.00 91.81 78 LYS A O 1
ATOM 619 N N . ILE A 1 79 ? -11.248 5.865 -7.499 1.00 90.56 79 ILE A N 1
ATOM 620 C CA . ILE A 1 79 ? -10.283 6.013 -8.596 1.00 90.56 79 ILE A CA 1
ATOM 621 C C . ILE A 1 79 ? -10.293 4.760 -9.478 1.00 90.56 79 ILE A C 1
ATOM 623 O O . ILE A 1 79 ? -10.454 4.866 -10.685 1.00 90.56 79 ILE A O 1
ATOM 627 N N . SER A 1 80 ? -10.244 3.569 -8.876 1.00 83.12 80 SER A N 1
ATOM 628 C CA . SER A 1 80 ? -10.200 2.295 -9.607 1.00 83.12 80 SER A CA 1
ATOM 629 C C . SER A 1 80 ? -11.475 1.953 -10.382 1.00 83.12 80 SER A C 1
ATOM 631 O O . SER A 1 80 ? -11.487 0.970 -11.101 1.00 83.12 80 SER A O 1
ATOM 633 N N . LYS A 1 81 ? -12.583 2.662 -10.139 1.00 79.19 81 LYS A N 1
ATOM 634 C CA . LYS A 1 81 ? -13.835 2.513 -10.899 1.00 79.19 81 LYS A CA 1
ATOM 635 C C . LYS A 1 81 ? -13.938 3.488 -12.072 1.00 79.19 81 LYS A C 1
ATOM 637 O O . LYS A 1 81 ? -14.873 3.376 -12.854 1.00 79.19 81 LYS A O 1
ATOM 642 N N . LYS A 1 82 ? -13.078 4.509 -12.097 1.00 60.81 82 LYS A N 1
ATOM 643 C CA . LYS A 1 82 ? -13.027 5.530 -13.149 1.00 60.81 82 LYS A CA 1
ATOM 644 C C . LYS A 1 82 ? -11.965 5.227 -14.210 1.00 60.81 82 LYS A C 1
ATOM 646 O O . LYS A 1 82 ? -12.031 5.826 -15.276 1.00 60.81 82 LYS A O 1
ATOM 651 N N . LEU A 1 83 ? -11.004 4.367 -13.877 1.00 50.28 83 LEU A N 1
ATOM 652 C CA . LEU A 1 83 ? -10.071 3.721 -14.800 1.00 50.28 83 LEU A CA 1
ATOM 653 C C . LEU A 1 83 ? -10.716 2.450 -15.351 1.00 50.28 83 LEU A C 1
ATOM 655 O O . LEU A 1 83 ? -10.469 2.156 -16.535 1.00 50.28 83 LEU A O 1
#

Radius of gyration: 16.05 Å; Cα contacts (8 Å, |Δi|>4): 113; chains: 1; bounding box: 34×34×42 Å